Protein AF-A0A3C1ZSY8-F1 (afdb_monomer)

Structure (mmCIF, N/CA/C/O backbone):
data_AF-A0A3C1ZSY8-F1
#
_entry.id   AF-A0A3C1ZSY8-F1
#
loop_
_atom_site.group_PDB
_atom_site.id
_atom_site.type_symbol
_atom_site.label_atom_id
_atom_site.label_alt_id
_atom_site.label_comp_id
_atom_site.label_asym_id
_atom_site.label_entity_id
_atom_site.label_seq_id
_atom_site.pdbx_PDB_ins_code
_atom_site.Cartn_x
_atom_site.Cartn_y
_atom_site.Cartn_z
_atom_site.occupancy
_atom_site.B_iso_or_equiv
_atom_site.auth_seq_id
_atom_site.auth_comp_id
_atom_site.auth_asym_id
_atom_site.auth_atom_id
_atom_site.pdbx_PDB_model_num
ATOM 1 N N . MET A 1 1 ? -18.918 -3.620 31.412 1.00 59.25 1 MET A N 1
ATOM 2 C CA . MET A 1 1 ? -17.955 -3.812 30.305 1.00 59.25 1 MET A CA 1
ATOM 3 C C . MET A 1 1 ? -16.820 -2.817 30.523 1.00 59.25 1 MET A C 1
ATOM 5 O O . MET A 1 1 ? -17.095 -1.742 31.028 1.00 59.25 1 MET A O 1
ATOM 9 N N . ASN A 1 2 ? -15.556 -3.191 30.321 1.00 77.38 2 ASN A N 1
ATOM 10 C CA . ASN A 1 2 ? -14.417 -2.341 30.704 1.00 77.38 2 ASN A CA 1
ATOM 11 C C . ASN A 1 2 ? -14.111 -1.330 29.580 1.00 77.38 2 ASN A C 1
ATOM 13 O O . ASN A 1 2 ? -13.931 -1.759 28.441 1.00 77.38 2 ASN A O 1
ATOM 17 N N . GLU A 1 3 ? -13.979 -0.032 29.880 1.00 80.50 3 GLU A N 1
ATOM 18 C CA . GLU A 1 3 ? -13.616 1.025 28.909 1.00 80.50 3 GLU A CA 1
ATOM 19 C C . GLU A 1 3 ? -12.370 0.669 28.082 1.00 80.50 3 GLU A C 1
ATOM 21 O O . GLU A 1 3 ? -12.244 0.995 26.898 1.00 80.50 3 GLU A O 1
ATOM 26 N N . LYS A 1 4 ? -11.435 -0.073 28.687 1.00 81.56 4 LYS A N 1
ATOM 27 C CA . LYS A 1 4 ? -10.227 -0.568 28.017 1.00 81.56 4 LYS A CA 1
ATOM 28 C C . LYS A 1 4 ? -10.540 -1.529 26.865 1.00 81.56 4 LYS A C 1
ATOM 30 O O . LYS A 1 4 ? -9.797 -1.566 25.884 1.00 81.56 4 LYS A O 1
ATOM 35 N N . PHE A 1 5 ? -11.600 -2.325 26.985 1.00 82.81 5 PHE A N 1
ATOM 36 C CA . PHE A 1 5 ? -12.049 -3.251 25.948 1.00 82.81 5 PHE A CA 1
ATOM 37 C C . PHE A 1 5 ? -12.757 -2.509 24.812 1.00 82.81 5 PHE A C 1
ATOM 39 O O . PHE A 1 5 ? -12.414 -2.713 23.650 1.00 82.81 5 PHE A O 1
ATOM 46 N N . GLU A 1 6 ? -13.659 -1.585 25.142 1.00 81.50 6 GLU A N 1
ATOM 47 C CA . GLU A 1 6 ? -14.371 -0.760 24.156 1.00 81.50 6 GLU A CA 1
ATOM 48 C C . GLU A 1 6 ? -13.403 0.083 23.321 1.00 81.50 6 GLU A C 1
ATOM 50 O O . GLU A 1 6 ? -13.483 0.106 22.093 1.00 81.50 6 GLU A O 1
ATOM 55 N N . ASN A 1 7 ? -12.390 0.674 23.962 1.00 85.19 7 ASN A N 1
ATOM 56 C CA . ASN A 1 7 ? -11.332 1.395 23.259 1.00 85.19 7 ASN A CA 1
ATOM 57 C C . ASN A 1 7 ? -10.509 0.494 22.328 1.00 85.19 7 ASN A C 1
ATOM 59 O O . ASN A 1 7 ? -10.091 0.938 21.257 1.00 85.19 7 ASN A O 1
ATOM 63 N N . ARG A 1 8 ? -10.260 -0.769 22.700 1.00 84.75 8 ARG A N 1
ATOM 64 C CA . ARG A 1 8 ? -9.570 -1.730 21.821 1.00 84.75 8 ARG A CA 1
ATOM 65 C C . ARG A 1 8 ? -10.433 -2.114 20.621 1.00 84.75 8 ARG A C 1
ATOM 67 O O . ARG A 1 8 ? -9.903 -2.163 19.514 1.00 84.75 8 ARG A O 1
ATOM 74 N N . LEU A 1 9 ? -11.729 -2.332 20.832 1.00 86.31 9 LEU A N 1
ATOM 75 C CA . LEU A 1 9 ? -12.696 -2.635 19.776 1.00 86.31 9 LEU A CA 1
ATOM 76 C C . LEU A 1 9 ? -12.810 -1.475 18.779 1.00 86.31 9 LEU A C 1
ATOM 78 O O . LEU A 1 9 ? -12.654 -1.680 17.574 1.00 86.31 9 LEU A O 1
ATOM 82 N N . ARG A 1 10 ? -12.966 -0.244 19.282 1.00 85.81 10 ARG A N 1
ATOM 83 C CA . ARG A 1 10 ? -12.994 0.973 18.460 1.00 85.81 10 ARG A CA 1
ATOM 84 C C . ARG A 1 10 ? -11.702 1.130 17.656 1.00 85.81 10 ARG A C 1
ATOM 86 O O . ARG A 1 10 ? -11.760 1.285 16.441 1.00 85.81 10 ARG A O 1
ATOM 93 N N . LYS A 1 11 ? -10.533 1.029 18.303 1.00 88.00 11 LYS A N 1
ATOM 94 C CA . LYS A 1 11 ? -9.228 1.159 17.626 1.00 88.00 11 LYS A CA 1
ATOM 95 C C . LYS A 1 11 ? -9.017 0.102 16.543 1.00 88.00 11 LYS A C 1
ATOM 97 O O . LYS A 1 11 ? -8.527 0.441 15.472 1.00 88.00 11 LYS A O 1
ATOM 102 N N . ALA A 1 12 ? -9.371 -1.157 16.803 1.00 88.06 12 ALA A N 1
ATOM 103 C CA . ALA A 1 12 ? -9.200 -2.232 15.828 1.00 88.06 12 ALA A CA 1
ATOM 104 C C . ALA A 1 12 ? -10.064 -2.010 14.575 1.00 88.06 12 ALA A C 1
ATOM 106 O O . ALA A 1 12 ? -9.558 -2.133 13.460 1.00 88.06 12 ALA A O 1
ATOM 107 N N . ASN A 1 13 ? -11.328 -1.616 14.752 1.00 88.44 13 ASN A N 1
ATOM 108 C CA . ASN A 1 13 ? -12.235 -1.341 13.639 1.00 88.44 13 ASN A CA 1
ATOM 109 C C . ASN A 1 13 ? -11.867 -0.069 12.864 1.00 88.44 13 ASN A C 1
ATOM 111 O O . ASN A 1 13 ? -11.828 -0.103 11.636 1.00 88.44 13 ASN A O 1
ATOM 115 N N . VAL A 1 14 ? -11.519 1.021 13.558 1.00 88.12 14 VAL A N 1
ATOM 116 C CA . VAL A 1 14 ? -11.035 2.255 12.918 1.00 88.12 14 VAL A CA 1
ATOM 117 C C . VAL A 1 14 ? -9.780 1.988 12.092 1.00 88.12 14 VAL A C 1
ATOM 119 O O . VAL A 1 14 ? -9.713 2.408 10.941 1.00 88.12 14 VAL A O 1
ATOM 122 N N . ASN A 1 15 ? -8.808 1.256 12.645 1.00 87.81 15 ASN A N 1
ATOM 123 C CA . ASN A 1 15 ? -7.568 0.935 11.941 1.00 87.81 15 ASN A CA 1
ATOM 124 C C . ASN A 1 15 ? -7.800 0.022 10.726 1.00 87.81 15 ASN A C 1
ATOM 126 O O . ASN A 1 15 ? -7.151 0.171 9.698 1.00 87.81 15 ASN A O 1
ATOM 130 N N . TYR A 1 16 ? -8.731 -0.929 10.828 1.00 89.94 16 TYR A N 1
ATOM 131 C CA . TYR A 1 16 ? -9.101 -1.773 9.695 1.00 89.94 16 TYR A CA 1
ATOM 132 C C . TYR A 1 16 ? -9.746 -0.957 8.566 1.00 89.94 16 TYR A C 1
ATOM 134 O O . TYR A 1 16 ? -9.342 -1.077 7.408 1.00 89.94 16 TYR A O 1
ATOM 142 N N . GLU A 1 17 ? -10.721 -0.102 8.889 1.00 88.00 17 GLU A N 1
ATOM 143 C CA . GLU A 1 17 ? -11.435 0.683 7.878 1.00 88.00 17 GLU A CA 1
ATOM 144 C C . GLU A 1 17 ? -10.546 1.785 7.274 1.00 88.00 17 GLU A C 1
ATOM 146 O O . GLU A 1 17 ? -10.642 2.061 6.076 1.00 88.00 17 GLU A O 1
ATOM 151 N N . SER A 1 18 ? -9.622 2.361 8.055 1.00 87.06 18 SER A N 1
ATOM 152 C CA . SER A 1 18 ? -8.657 3.346 7.553 1.00 87.06 18 SER A CA 1
ATOM 153 C C . SER A 1 18 ? -7.704 2.731 6.525 1.00 87.06 18 SER A C 1
ATOM 155 O O . SER A 1 18 ? -7.563 3.275 5.429 1.00 87.06 18 SER A O 1
ATOM 157 N N . ILE A 1 19 ? -7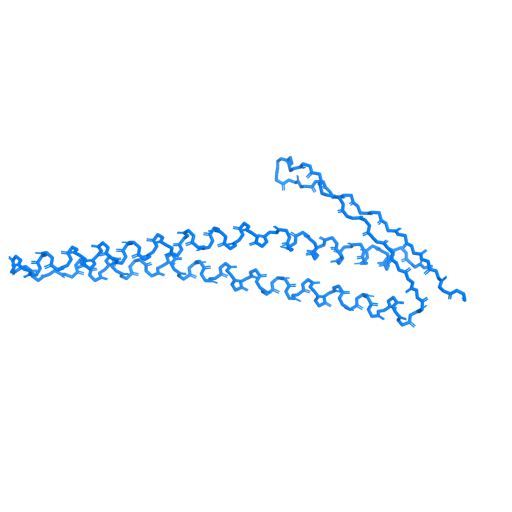.112 1.566 6.817 1.00 87.94 19 ILE A N 1
ATOM 158 C CA . ILE A 1 19 ? -6.220 0.861 5.884 1.00 87.94 19 ILE A CA 1
ATOM 159 C C . ILE A 1 19 ? -7.008 0.412 4.651 1.00 87.94 19 ILE A C 1
ATOM 161 O O . ILE A 1 19 ? -6.581 0.644 3.524 1.00 87.94 19 ILE A O 1
ATOM 165 N N . LYS A 1 20 ? -8.214 -0.139 4.824 1.00 88.38 20 LYS A N 1
ATOM 166 C CA . LYS A 1 20 ? -9.078 -0.550 3.706 1.00 88.38 20 LYS A CA 1
ATOM 167 C C . LYS A 1 20 ? -9.370 0.594 2.727 1.00 88.38 20 LYS A C 1
ATOM 169 O O . LYS A 1 20 ? -9.369 0.367 1.516 1.00 88.38 20 LYS A O 1
ATOM 174 N N . ARG A 1 21 ? -9.5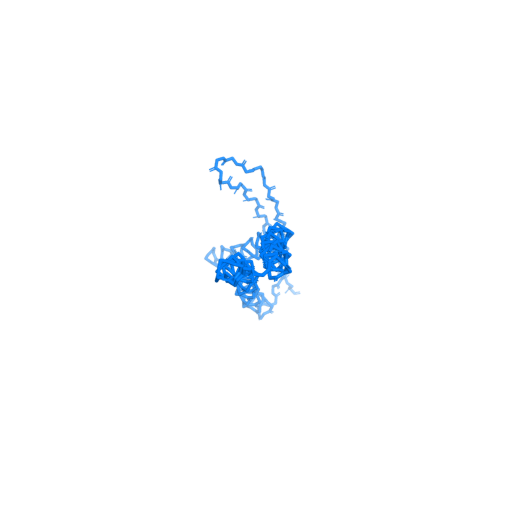88 1.821 3.217 1.00 87.19 21 ARG A N 1
ATOM 175 C CA . ARG A 1 21 ? -9.798 3.010 2.366 1.00 87.19 21 ARG A CA 1
ATOM 176 C C . ARG A 1 21 ? -8.555 3.391 1.563 1.00 87.19 21 ARG A C 1
ATOM 178 O O . ARG A 1 21 ? -8.683 3.878 0.442 1.00 87.19 21 ARG A O 1
ATOM 185 N N . GLN A 1 22 ? -7.359 3.119 2.082 1.00 87.94 22 GLN A N 1
ATOM 186 C CA . GLN A 1 22 ? -6.108 3.402 1.375 1.00 87.94 22 GLN A CA 1
ATOM 187 C C . GLN A 1 22 ? -5.866 2.477 0.176 1.00 87.94 22 GLN A C 1
ATOM 189 O O . GLN A 1 22 ? -5.042 2.813 -0.673 1.00 87.94 22 GLN A O 1
ATOM 194 N N . ARG A 1 23 ? -6.610 1.364 0.043 1.00 86.19 23 ARG A N 1
ATOM 195 C CA . ARG A 1 23 ? -6.453 0.386 -1.047 1.00 86.19 23 ARG A CA 1
ATOM 196 C C . ARG A 1 23 ? -6.338 1.042 -2.417 1.00 86.19 23 ARG A C 1
ATOM 198 O O . ARG A 1 23 ? -5.384 0.777 -3.138 1.00 86.19 23 ARG A O 1
ATOM 205 N N . ALA A 1 24 ? -7.294 1.899 -2.774 1.00 85.62 24 ALA A N 1
ATOM 206 C CA . ALA A 1 24 ? -7.322 2.521 -4.095 1.00 85.62 24 ALA A CA 1
ATOM 207 C C . ALA A 1 24 ? -6.076 3.385 -4.340 1.00 85.62 24 ALA A C 1
ATOM 209 O O . ALA A 1 24 ? -5.459 3.275 -5.394 1.00 85.62 24 ALA A O 1
ATOM 210 N N . SER A 1 25 ? -5.675 4.175 -3.339 1.00 85.88 25 SER A N 1
ATOM 211 C CA . SER A 1 25 ? -4.511 5.066 -3.411 1.00 85.88 25 SER A CA 1
ATOM 212 C C . SER A 1 25 ? -3.187 4.301 -3.495 1.00 85.88 25 SER A C 1
ATOM 214 O O . SER A 1 25 ? -2.321 4.630 -4.307 1.00 85.88 25 SER A O 1
ATOM 216 N N . VAL A 1 26 ? -3.027 3.238 -2.698 1.00 90.50 26 VAL A N 1
ATOM 217 C CA . VAL A 1 26 ? -1.811 2.417 -2.731 1.00 90.50 26 VAL A CA 1
ATOM 218 C C . VAL A 1 26 ? -1.699 1.672 -4.055 1.00 90.50 26 VAL A C 1
ATOM 220 O O . VAL A 1 26 ? -0.624 1.675 -4.657 1.00 90.50 26 VAL A O 1
ATOM 223 N N . TYR A 1 27 ? -2.783 1.056 -4.530 1.00 90.38 27 TYR A N 1
ATOM 224 C CA . TYR A 1 27 ? -2.769 0.328 -5.797 1.00 90.38 27 TYR A CA 1
ATOM 225 C C . TYR A 1 27 ? -2.509 1.259 -6.983 1.00 90.38 27 TYR A C 1
ATOM 227 O O . TYR A 1 27 ? -1.651 0.942 -7.805 1.00 90.38 27 TYR A O 1
ATOM 235 N N . SER A 1 28 ? -3.177 2.416 -7.053 1.00 91.94 28 SER A N 1
ATOM 236 C CA . SER A 1 28 ? -2.964 3.378 -8.141 1.00 91.94 28 SER A CA 1
ATOM 237 C C . SER A 1 28 ? -1.532 3.913 -8.143 1.00 91.94 28 SER A C 1
ATOM 239 O O . SER A 1 28 ? -0.848 3.841 -9.162 1.00 91.94 28 SER A O 1
ATOM 241 N N . SER A 1 29 ? -1.032 4.355 -6.987 1.00 92.12 29 SER A N 1
ATOM 242 C CA . SER A 1 29 ? 0.327 4.890 -6.861 1.00 92.12 29 SER A CA 1
ATOM 243 C C . SER A 1 29 ? 1.390 3.839 -7.178 1.00 92.12 29 SER A C 1
ATOM 245 O O . SER A 1 29 ? 2.397 4.144 -7.813 1.00 92.12 29 SER A O 1
ATOM 247 N N . SER A 1 30 ? 1.181 2.590 -6.750 1.00 92.88 30 SER A N 1
ATOM 248 C CA . SER A 1 30 ? 2.111 1.492 -7.039 1.00 92.88 30 SER A CA 1
ATOM 249 C C . SER A 1 30 ? 2.126 1.154 -8.528 1.00 92.88 30 SER A C 1
ATOM 251 O O . SER A 1 30 ? 3.200 0.953 -9.090 1.00 92.88 30 SER A O 1
ATOM 253 N N . LEU A 1 31 ? 0.959 1.154 -9.179 1.00 96.12 31 LEU A N 1
ATOM 254 C CA . LEU A 1 31 ? 0.835 0.902 -10.614 1.00 96.12 31 LEU A CA 1
ATOM 255 C C . LEU A 1 31 ? 1.543 1.982 -11.440 1.00 96.12 31 LEU A C 1
ATOM 257 O O . LEU A 1 31 ? 2.289 1.643 -12.354 1.00 96.12 31 LEU A O 1
ATOM 261 N N . VAL A 1 32 ? 1.384 3.261 -11.082 1.00 96.81 32 VAL A N 1
ATOM 262 C CA . VAL A 1 32 ? 2.082 4.374 -11.750 1.00 96.81 32 VAL A CA 1
ATOM 263 C C . VAL A 1 32 ? 3.601 4.230 -11.624 1.00 96.81 32 VAL A C 1
ATOM 265 O O . VAL A 1 32 ? 4.316 4.360 -12.613 1.00 96.81 32 VAL A O 1
ATOM 268 N N . ILE A 1 33 ? 4.107 3.907 -10.431 1.00 95.25 33 ILE A N 1
ATOM 269 C CA . ILE A 1 33 ? 5.548 3.730 -10.203 1.00 95.25 33 ILE A CA 1
ATOM 270 C C . ILE A 1 33 ? 6.102 2.554 -11.025 1.00 95.25 33 ILE A C 1
ATOM 272 O O . ILE A 1 33 ? 7.160 2.679 -11.641 1.00 95.25 33 ILE A O 1
ATOM 276 N N . ILE A 1 34 ? 5.388 1.425 -11.072 1.00 97.25 34 ILE A N 1
ATOM 277 C CA . ILE A 1 34 ? 5.787 0.271 -11.891 1.00 97.25 34 ILE A CA 1
ATOM 278 C C . ILE A 1 34 ? 5.790 0.650 -13.375 1.00 97.25 34 ILE A C 1
ATOM 280 O O . ILE A 1 34 ? 6.752 0.339 -14.075 1.00 97.25 34 ILE A O 1
ATOM 284 N N . ALA A 1 35 ? 4.760 1.360 -13.844 1.00 97.19 35 ALA A N 1
ATOM 285 C CA . ALA A 1 35 ? 4.666 1.807 -15.230 1.00 97.19 35 ALA A CA 1
ATOM 286 C C . ALA A 1 35 ? 5.852 2.700 -15.628 1.00 97.19 35 ALA A C 1
ATOM 288 O O . ALA A 1 35 ? 6.437 2.488 -16.687 1.00 97.19 35 ALA A O 1
ATOM 289 N N . ILE A 1 36 ? 6.269 3.630 -14.759 1.00 96.50 36 ILE A N 1
ATOM 290 C CA . ILE A 1 36 ? 7.467 4.458 -14.983 1.00 96.50 36 ILE A CA 1
ATOM 291 C C . ILE A 1 36 ? 8.706 3.575 -15.169 1.00 96.50 36 ILE A C 1
ATOM 293 O O . ILE A 1 36 ? 9.465 3.772 -16.114 1.00 96.50 36 ILE A O 1
ATOM 297 N N . GLY A 1 37 ? 8.897 2.569 -14.312 1.00 96.56 37 GLY A N 1
ATOM 298 C CA . GLY A 1 37 ? 10.020 1.639 -14.440 1.00 96.56 37 GLY A CA 1
ATOM 299 C C . GLY A 1 37 ? 10.022 0.859 -15.752 1.00 96.56 37 GLY A C 1
ATOM 300 O O . GLY A 1 37 ? 11.053 0.763 -16.414 1.00 96.56 37 GLY A O 1
ATOM 301 N N . VAL A 1 38 ? 8.854 0.368 -16.173 1.00 97.50 38 VAL A N 1
ATOM 302 C CA . VAL A 1 38 ? 8.691 -0.322 -17.461 1.00 97.50 38 VAL A CA 1
ATOM 303 C C . VAL A 1 38 ? 9.027 0.607 -18.630 1.00 97.50 38 VAL A C 1
ATOM 305 O O . VAL A 1 38 ? 9.766 0.208 -19.528 1.00 97.50 38 VAL A O 1
ATOM 308 N N . VAL A 1 39 ? 8.562 1.859 -18.605 1.00 97.75 39 VAL A N 1
ATOM 309 C CA . VAL A 1 39 ? 8.879 2.859 -19.641 1.00 97.75 39 VAL A CA 1
ATOM 310 C C . VAL A 1 39 ? 10.383 3.135 -19.718 1.00 97.75 39 VAL A C 1
ATOM 312 O O . VAL A 1 39 ? 10.928 3.222 -20.820 1.00 97.75 39 VAL A O 1
ATOM 315 N N . VAL A 1 40 ? 11.076 3.217 -18.578 1.00 96.88 40 VAL A N 1
ATOM 316 C CA . VAL A 1 40 ? 12.539 3.396 -18.539 1.00 96.88 40 VAL A CA 1
ATOM 317 C C . VAL A 1 40 ? 13.255 2.202 -19.176 1.00 96.88 40 VAL A C 1
ATOM 319 O O . VAL A 1 40 ? 14.162 2.396 -19.984 1.00 96.88 40 VAL A O 1
ATOM 322 N N . ILE A 1 41 ? 12.818 0.973 -18.883 1.00 96.69 41 ILE A N 1
ATOM 323 C CA . ILE A 1 41 ? 13.388 -0.243 -19.483 1.00 96.69 41 ILE A CA 1
ATOM 324 C C . ILE A 1 41 ? 13.167 -0.264 -20.998 1.00 96.69 41 ILE A C 1
ATOM 326 O O . ILE A 1 41 ? 14.108 -0.529 -21.744 1.00 96.69 41 ILE A O 1
ATOM 330 N N . ILE A 1 42 ? 11.953 0.051 -21.463 1.00 97.00 42 ILE A N 1
ATOM 331 C CA . ILE A 1 42 ? 11.633 0.108 -22.897 1.00 97.00 42 ILE A CA 1
ATOM 332 C C . ILE A 1 42 ? 12.495 1.162 -23.593 1.00 97.00 42 ILE A C 1
ATOM 334 O O . ILE A 1 42 ? 13.073 0.889 -24.642 1.00 97.00 42 ILE A O 1
ATOM 338 N N . THR A 1 43 ? 12.631 2.345 -22.993 1.00 94.81 43 THR A N 1
ATOM 339 C CA . THR A 1 43 ? 13.477 3.422 -23.525 1.00 94.81 43 THR A CA 1
ATOM 340 C C . THR A 1 43 ? 14.933 2.976 -23.634 1.00 94.81 43 THR A C 1
ATOM 342 O O . THR A 1 43 ? 15.552 3.159 -24.680 1.00 94.81 43 THR A O 1
ATOM 345 N N . GLY A 1 44 ? 15.467 2.331 -22.590 1.00 93.75 44 GLY A N 1
ATOM 346 C CA . GLY A 1 44 ? 16.818 1.770 -22.603 1.00 93.75 44 GLY A CA 1
ATOM 347 C C . GLY A 1 44 ? 17.005 0.725 -23.705 1.00 93.75 44 GLY A C 1
ATOM 348 O O . GLY A 1 44 ? 17.987 0.780 -24.440 1.00 93.75 44 GLY A O 1
ATOM 349 N N . TYR A 1 45 ? 16.034 -0.172 -23.882 1.00 94.75 45 TYR A N 1
ATOM 350 C CA . TYR A 1 45 ? 16.058 -1.193 -24.930 1.00 94.75 45 TYR A CA 1
ATOM 351 C C . TYR A 1 45 ? 16.042 -0.591 -26.343 1.00 94.75 45 TYR A C 1
ATOM 353 O O . TYR A 1 45 ? 16.877 -0.951 -27.173 1.00 94.75 45 TYR A O 1
ATOM 361 N N . LEU A 1 46 ? 15.126 0.347 -26.614 1.00 94.56 46 LEU A N 1
ATOM 362 C CA . LEU A 1 46 ? 15.025 1.011 -27.917 1.00 94.56 46 LEU A CA 1
ATOM 363 C C . LEU A 1 46 ? 16.296 1.798 -28.239 1.00 94.56 46 LEU A C 1
ATOM 365 O O . LEU A 1 46 ? 16.810 1.704 -29.351 1.00 94.56 46 LEU A O 1
ATOM 369 N N . TYR A 1 47 ? 16.834 2.518 -27.254 1.00 91.69 47 TYR A N 1
ATOM 370 C CA . TYR A 1 47 ? 18.095 3.235 -27.400 1.00 91.69 47 TYR A CA 1
ATOM 371 C C . TYR A 1 47 ? 19.251 2.280 -27.717 1.00 91.69 47 TYR A C 1
ATOM 373 O O . TYR A 1 47 ? 20.005 2.510 -28.659 1.00 91.69 47 TYR A O 1
ATOM 381 N N . GLY A 1 48 ? 19.347 1.162 -26.991 1.00 91.56 48 GLY A N 1
ATOM 382 C CA . GLY A 1 48 ? 20.356 0.139 -27.251 1.00 91.56 48 GLY A CA 1
ATOM 383 C C . GLY A 1 48 ? 20.274 -0.434 -28.655 1.00 91.56 48 GLY A C 1
ATOM 384 O O . GLY A 1 48 ? 21.291 -0.489 -29.345 1.00 91.56 48 GLY A O 1
ATOM 385 N N . LYS A 1 49 ? 19.064 -0.778 -29.105 1.00 91.94 49 LYS A N 1
ATOM 386 C CA . LYS A 1 49 ? 18.826 -1.272 -30.463 1.00 91.94 49 LYS A CA 1
ATOM 387 C C . LYS A 1 49 ? 19.327 -0.282 -31.522 1.00 91.94 49 LYS A C 1
ATOM 389 O O . LYS A 1 49 ? 20.091 -0.682 -32.393 1.00 91.94 49 LYS A O 1
ATOM 394 N N . LEU A 1 50 ? 18.973 1.000 -31.398 1.00 90.06 50 LEU A N 1
ATOM 395 C CA . LEU A 1 50 ? 19.410 2.045 -32.334 1.00 90.06 50 LEU A CA 1
ATOM 396 C C . LEU A 1 50 ? 20.938 2.215 -32.349 1.00 90.06 50 LEU A C 1
ATOM 398 O O . LEU A 1 50 ? 21.533 2.370 -33.411 1.00 90.06 50 LEU A O 1
ATOM 402 N N . THR A 1 51 ? 21.595 2.153 -31.185 1.00 88.25 51 THR A N 1
ATOM 403 C CA . THR A 1 51 ? 23.064 2.271 -31.112 1.00 88.25 51 THR A CA 1
ATOM 404 C C . THR A 1 51 ? 23.794 1.067 -31.712 1.00 88.25 51 THR A C 1
ATOM 406 O O . THR A 1 51 ? 24.804 1.244 -32.392 1.00 88.25 51 THR A O 1
ATOM 409 N N . LEU A 1 52 ? 23.253 -0.140 -31.518 1.00 88.06 52 LEU A N 1
ATOM 410 C CA . LEU A 1 52 ? 23.782 -1.379 -32.090 1.00 88.06 52 LEU A CA 1
ATOM 411 C C . LEU A 1 52 ? 23.651 -1.402 -33.615 1.00 88.06 52 LEU A C 1
ATOM 413 O O . LEU A 1 52 ? 24.601 -1.780 -34.296 1.00 88.06 52 LEU A O 1
ATOM 417 N N . GLU A 1 53 ? 22.513 -0.957 -34.154 1.00 87.06 53 GLU A N 1
ATOM 418 C CA . GLU A 1 53 ? 22.306 -0.811 -35.603 1.00 87.06 53 GLU A CA 1
ATOM 419 C C . GLU A 1 53 ? 23.283 0.204 -36.225 1.00 87.06 53 GLU A C 1
ATOM 421 O O . GLU A 1 53 ? 23.716 0.029 -37.360 1.00 87.06 53 GLU A O 1
ATOM 426 N N . GLY A 1 54 ? 23.704 1.217 -35.460 1.00 85.62 54 GLY A N 1
ATOM 427 C CA . GLY A 1 54 ? 24.757 2.163 -35.843 1.00 85.62 54 GLY A CA 1
ATOM 428 C C . GLY A 1 54 ? 26.194 1.639 -35.703 1.00 85.62 54 GLY A C 1
ATOM 429 O O . GLY A 1 54 ? 27.132 2.411 -35.892 1.00 85.62 54 GLY A O 1
ATOM 430 N N . GLY A 1 55 ? 26.393 0.365 -35.342 1.00 83.94 55 GLY A N 1
ATOM 431 C CA . GLY A 1 55 ? 27.714 -0.254 -35.168 1.00 83.94 55 GLY A CA 1
ATOM 432 C C . GLY A 1 55 ? 28.422 0.095 -33.853 1.00 83.94 55 GLY A C 1
ATOM 433 O O . GLY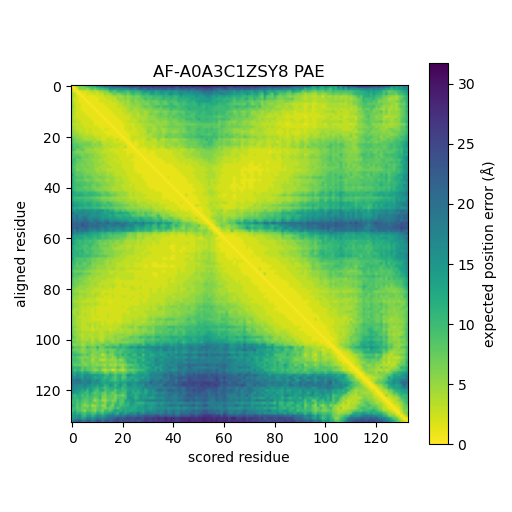 A 1 55 ? 29.585 -0.266 -33.668 1.00 83.94 55 GLY A O 1
ATOM 434 N N . VAL A 1 56 ? 27.745 0.780 -32.924 1.00 83.12 56 VAL A N 1
ATOM 435 C CA . VAL A 1 56 ? 28.309 1.188 -31.632 1.00 83.12 56 VAL A CA 1
ATOM 436 C C . VAL A 1 56 ? 27.871 0.214 -30.544 1.00 83.12 56 VAL A C 1
ATOM 438 O O . VAL A 1 56 ? 26.697 0.131 -30.183 1.00 83.12 56 VAL A O 1
ATOM 441 N N . ILE A 1 57 ? 28.834 -0.494 -29.958 1.00 80.31 57 ILE A N 1
ATOM 442 C CA . ILE A 1 57 ? 28.594 -1.330 -28.779 1.00 80.31 57 ILE A CA 1
ATOM 443 C C . ILE A 1 57 ? 28.667 -0.432 -27.543 1.00 80.31 57 ILE A C 1
ATOM 445 O O . ILE A 1 57 ? 29.737 0.049 -27.173 1.00 80.31 57 ILE A O 1
ATOM 449 N N . SER A 1 58 ? 27.521 -0.195 -26.905 1.00 85.12 58 SER A N 1
ATOM 450 C CA . SER A 1 58 ? 27.417 0.626 -25.697 1.00 85.12 58 SER A CA 1
ATOM 451 C C . SER A 1 58 ? 26.863 -0.176 -24.524 1.00 85.12 58 SER A C 1
ATOM 453 O O . SER A 1 58 ? 25.909 -0.937 -24.669 1.00 85.12 58 SER A O 1
ATOM 455 N N . THR A 1 59 ? 27.434 0.028 -23.337 1.00 90.50 59 THR A N 1
ATOM 456 C CA . THR A 1 59 ? 26.929 -0.519 -22.066 1.00 90.50 59 THR A CA 1
ATOM 457 C C . THR A 1 59 ? 25.850 0.364 -21.434 1.00 90.50 59 THR A C 1
ATOM 459 O O . THR A 1 59 ? 25.124 -0.086 -20.548 1.00 90.50 59 THR A O 1
ATOM 462 N N . VAL A 1 60 ? 25.695 1.604 -21.911 1.00 90.06 60 VAL A N 1
ATOM 463 C CA . VAL A 1 60 ? 24.708 2.576 -21.411 1.00 90.06 60 VAL A CA 1
ATOM 464 C C . VAL A 1 60 ? 23.268 2.034 -21.442 1.00 90.06 60 VAL A C 1
ATOM 466 O O . VAL A 1 60 ? 22.594 2.141 -20.417 1.00 90.06 60 VAL A O 1
ATOM 469 N N . PRO A 1 61 ? 22.785 1.394 -22.529 1.00 91.94 61 PRO A N 1
ATOM 470 C CA . PRO A 1 61 ? 21.441 0.811 -22.576 1.00 91.94 61 PRO A CA 1
ATOM 471 C C . PRO A 1 61 ? 21.164 -0.178 -21.437 1.00 91.94 61 PRO A C 1
ATOM 473 O O . PRO A 1 61 ? 20.098 -0.138 -20.824 1.00 91.94 61 PRO A O 1
ATOM 476 N N . LEU A 1 62 ? 22.146 -1.025 -21.105 1.00 93.25 62 LEU A N 1
ATOM 477 C CA . LEU A 1 62 ? 22.028 -2.014 -20.031 1.00 93.25 62 LEU A CA 1
ATOM 478 C C . LEU A 1 62 ? 21.922 -1.345 -18.657 1.00 93.25 62 LEU A C 1
ATOM 480 O O . LEU A 1 62 ? 21.104 -1.757 -17.836 1.00 93.25 62 LEU A O 1
ATOM 484 N N . ILE A 1 63 ? 22.706 -0.289 -18.417 1.00 94.44 63 ILE A N 1
ATOM 485 C CA . ILE A 1 63 ? 22.652 0.479 -17.166 1.00 94.44 63 ILE A CA 1
ATOM 486 C C . ILE A 1 63 ? 21.284 1.154 -17.018 1.00 94.44 63 ILE A C 1
ATOM 488 O O . ILE A 1 63 ? 20.674 1.075 -15.953 1.00 94.44 63 ILE A O 1
ATOM 492 N N . VAL A 1 64 ? 20.761 1.764 -18.086 1.00 93.44 64 VAL A N 1
ATOM 493 C CA . VAL A 1 64 ? 19.434 2.404 -18.078 1.00 93.44 64 VAL A CA 1
ATOM 494 C C . VAL A 1 64 ? 18.333 1.387 -17.765 1.00 93.44 64 VAL A C 1
ATOM 496 O O . VAL A 1 64 ? 17.478 1.644 -16.915 1.00 93.44 64 VAL A O 1
ATOM 499 N N . MET A 1 65 ? 18.382 0.203 -18.383 1.00 94.31 65 MET A N 1
ATOM 500 C CA . MET A 1 65 ? 17.443 -0.881 -18.079 1.00 94.31 65 MET A CA 1
ATOM 501 C C . MET A 1 65 ? 17.548 -1.337 -16.616 1.00 94.31 65 MET A C 1
ATOM 503 O O . MET A 1 65 ? 16.524 -1.510 -15.955 1.00 94.31 65 MET A O 1
ATOM 507 N N . ALA A 1 66 ? 18.765 -1.477 -16.082 1.00 96.31 66 ALA A N 1
ATOM 508 C CA . ALA A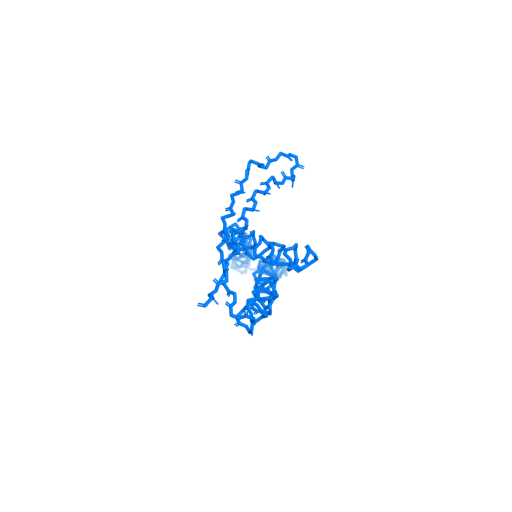 1 66 ? 18.979 -1.855 -14.687 1.00 96.31 66 ALA A CA 1
ATOM 509 C C . ALA A 1 66 ? 18.407 -0.812 -13.710 1.00 96.31 66 ALA A C 1
ATOM 511 O O . ALA A 1 66 ? 17.737 -1.174 -12.742 1.00 96.31 66 ALA A O 1
ATOM 512 N N . VAL A 1 67 ? 18.590 0.483 -13.987 1.00 95.44 67 VAL A N 1
ATOM 513 C CA . VAL A 1 67 ? 18.010 1.572 -13.181 1.00 95.44 67 VAL A CA 1
ATOM 514 C C . VAL A 1 67 ? 16.480 1.502 -13.175 1.00 95.44 67 VAL A C 1
ATOM 516 O O . VAL A 1 67 ? 15.865 1.688 -12.121 1.00 95.44 67 VAL A O 1
ATOM 519 N N . GLY A 1 68 ? 15.863 1.150 -14.308 1.00 93.69 68 GLY A N 1
ATOM 520 C CA . GLY A 1 68 ? 14.413 0.979 -14.441 1.00 93.69 68 GLY A CA 1
ATOM 521 C C . GLY A 1 68 ? 13.804 -0.105 -13.539 1.00 93.69 68 GLY A C 1
ATOM 522 O O . GLY A 1 68 ? 12.623 -0.022 -13.202 1.00 93.69 68 GLY A O 1
ATOM 523 N N . LEU A 1 69 ? 14.594 -1.072 -13.055 1.00 96.50 69 LEU A N 1
ATOM 524 C CA . LEU A 1 69 ? 14.127 -2.078 -12.090 1.00 96.50 69 LEU A CA 1
ATOM 525 C C . LEU A 1 69 ? 13.852 -1.489 -10.698 1.00 96.50 69 LEU A C 1
ATOM 527 O O . LEU A 1 69 ? 13.010 -2.006 -9.962 1.00 96.50 69 LEU A O 1
ATOM 531 N N . THR A 1 70 ? 14.520 -0.391 -10.338 1.00 96.75 70 THR A N 1
ATOM 532 C CA . THR A 1 70 ? 14.393 0.248 -9.018 1.00 96.75 70 THR A CA 1
ATOM 533 C C . THR A 1 70 ? 12.957 0.688 -8.708 1.00 96.75 70 THR A C 1
ATOM 535 O O . THR A 1 70 ? 12.405 0.242 -7.695 1.00 96.75 70 THR A O 1
ATOM 538 N N . PRO A 1 71 ? 12.293 1.517 -9.542 1.00 95.81 71 PRO A N 1
ATOM 539 C CA . PRO A 1 71 ? 10.900 1.888 -9.301 1.00 95.81 71 PRO A CA 1
ATOM 540 C C . PRO A 1 71 ? 9.964 0.671 -9.313 1.00 95.81 71 PRO A C 1
ATOM 542 O O . PRO A 1 71 ? 9.076 0.595 -8.468 1.00 95.81 71 PRO A O 1
ATOM 545 N N . ILE A 1 72 ? 10.197 -0.333 -10.167 1.00 95.56 72 ILE A N 1
ATOM 546 C CA . ILE A 1 72 ? 9.392 -1.568 -10.178 1.00 95.56 72 ILE A CA 1
ATOM 547 C C . ILE A 1 72 ? 9.439 -2.253 -8.805 1.00 95.56 72 ILE A C 1
ATOM 549 O O . ILE A 1 72 ? 8.393 -2.541 -8.217 1.00 95.56 72 ILE A O 1
ATOM 553 N N . GLY A 1 73 ? 10.640 -2.440 -8.249 1.00 96.00 73 GLY A N 1
ATOM 554 C CA . GLY A 1 73 ? 10.825 -3.005 -6.912 1.00 96.00 73 GLY A CA 1
ATOM 555 C C . GLY A 1 73 ? 10.127 -2.190 -5.817 1.00 96.00 73 GLY A C 1
ATOM 556 O O . GLY A 1 73 ? 9.468 -2.758 -4.943 1.00 96.00 73 GLY A O 1
ATOM 557 N N . LEU A 1 74 ? 10.199 -0.856 -5.885 1.00 95.12 74 LEU A N 1
ATOM 558 C CA . LEU A 1 74 ? 9.505 0.033 -4.945 1.00 95.12 74 LEU A CA 1
ATOM 559 C C . LEU A 1 74 ? 7.977 -0.092 -5.033 1.00 95.12 74 LEU A C 1
ATOM 561 O O . LEU A 1 74 ? 7.305 -0.104 -3.999 1.00 95.12 74 LEU A O 1
ATOM 565 N N . GLY A 1 75 ? 7.422 -0.210 -6.240 1.00 93.81 75 GLY A N 1
ATOM 566 C CA . GLY A 1 75 ? 5.990 -0.415 -6.445 1.00 93.81 75 GLY A CA 1
ATOM 567 C C . GLY A 1 75 ? 5.503 -1.739 -5.854 1.00 93.81 75 GLY A C 1
ATOM 568 O O . GLY A 1 75 ? 4.526 -1.757 -5.104 1.00 93.81 75 GLY A O 1
ATOM 569 N N . PHE A 1 76 ? 6.227 -2.837 -6.089 1.00 94.50 76 PHE A N 1
ATOM 570 C CA . PHE A 1 76 ? 5.908 -4.124 -5.462 1.00 94.50 76 PHE A CA 1
ATOM 571 C C . PHE A 1 76 ? 6.035 -4.080 -3.939 1.00 94.50 76 PHE A C 1
ATOM 573 O O . PHE A 1 76 ? 5.162 -4.595 -3.239 1.00 94.50 76 PHE A O 1
ATOM 580 N N . ARG A 1 77 ? 7.068 -3.415 -3.408 1.00 94.50 77 ARG A N 1
ATOM 581 C CA . ARG A 1 77 ? 7.238 -3.246 -1.959 1.00 94.50 77 ARG A CA 1
ATOM 582 C C . ARG A 1 77 ? 6.032 -2.554 -1.326 1.00 94.50 77 ARG A C 1
ATOM 584 O O . ARG A 1 77 ? 5.566 -3.013 -0.287 1.00 94.50 77 ARG A O 1
ATOM 591 N N . LYS A 1 78 ? 5.499 -1.495 -1.949 1.00 92.44 78 LYS A N 1
ATOM 592 C CA . LYS A 1 78 ? 4.286 -0.809 -1.469 1.00 92.44 78 LYS A CA 1
ATOM 593 C C . LYS A 1 78 ? 3.078 -1.746 -1.414 1.00 92.44 78 LYS A C 1
ATOM 595 O O . LYS A 1 78 ? 2.380 -1.768 -0.404 1.00 92.44 78 LYS A O 1
ATOM 600 N N . LEU A 1 79 ? 2.859 -2.551 -2.456 1.00 91.94 79 LEU A N 1
ATOM 601 C CA . LEU A 1 79 ? 1.754 -3.517 -2.504 1.00 91.94 79 LEU A CA 1
ATOM 602 C C . LEU A 1 79 ? 1.875 -4.596 -1.422 1.00 91.94 79 LEU A C 1
ATOM 604 O O . LEU A 1 79 ? 0.891 -4.917 -0.755 1.00 91.94 79 LEU A O 1
ATOM 608 N N . VAL A 1 80 ? 3.079 -5.144 -1.236 1.00 94.56 80 VAL A N 1
ATOM 609 C CA . VAL A 1 80 ? 3.347 -6.159 -0.207 1.00 94.56 80 VAL A CA 1
ATOM 610 C C . VAL A 1 80 ? 3.144 -5.577 1.185 1.00 94.56 80 VAL A C 1
ATOM 612 O O . VAL A 1 80 ? 2.469 -6.194 2.005 1.00 94.56 80 VAL A O 1
ATOM 615 N N . HIS A 1 81 ? 3.679 -4.384 1.439 1.00 94.00 81 HIS A N 1
ATOM 616 C CA . HIS A 1 81 ? 3.553 -3.727 2.733 1.00 94.00 81 HIS A CA 1
ATOM 617 C C . HIS A 1 81 ? 2.090 -3.438 3.080 1.00 94.00 81 HIS A C 1
ATOM 619 O O . HIS A 1 81 ? 1.630 -3.825 4.148 1.00 94.00 81 HIS A O 1
ATOM 625 N N . TYR A 1 82 ? 1.324 -2.887 2.136 1.00 93.06 82 TYR A N 1
ATOM 626 C CA . TYR A 1 82 ? -0.112 -2.677 2.315 1.00 93.06 82 TYR A CA 1
ATOM 627 C C . TYR A 1 82 ? -0.863 -3.976 2.619 1.00 93.06 82 TYR A C 1
ATOM 629 O O . TYR A 1 82 ? -1.730 -4.005 3.490 1.00 93.06 82 TYR A O 1
ATOM 637 N N . LYS A 1 83 ? -0.531 -5.072 1.924 1.00 92.06 83 LYS A N 1
ATOM 638 C CA . LYS A 1 83 ? -1.148 -6.376 2.187 1.00 92.06 83 LYS A CA 1
ATOM 639 C C . LYS A 1 83 ? -0.845 -6.864 3.605 1.00 92.06 83 LYS A C 1
ATOM 641 O O . LYS A 1 83 ? -1.759 -7.318 4.284 1.00 92.06 83 LYS A O 1
ATOM 646 N N . GLN A 1 84 ? 0.404 -6.739 4.053 1.00 93.62 84 GLN A N 1
ATOM 647 C CA . GLN A 1 84 ? 0.807 -7.102 5.414 1.00 93.62 84 GLN A CA 1
ATOM 648 C C . GLN A 1 84 ? 0.062 -6.268 6.461 1.00 93.62 84 GLN A C 1
ATOM 650 O O . GLN A 1 84 ? -0.533 -6.832 7.375 1.00 93.62 84 GLN A O 1
ATOM 655 N N . GLU A 1 85 ? 0.020 -4.945 6.297 1.00 92.00 85 GLU A N 1
ATOM 656 C CA . GLU A 1 85 ? -0.694 -4.053 7.217 1.00 92.00 85 GLU A CA 1
ATOM 657 C C . GLU A 1 85 ? -2.197 -4.348 7.263 1.00 92.00 85 GLU A C 1
ATOM 659 O O . GLU A 1 85 ? -2.799 -4.377 8.340 1.00 92.00 85 GLU A O 1
ATOM 664 N N . PHE A 1 86 ? -2.805 -4.606 6.103 1.00 92.69 86 PHE A N 1
ATOM 665 C CA . PHE A 1 86 ? -4.212 -4.975 6.005 1.00 92.69 86 PHE A CA 1
AT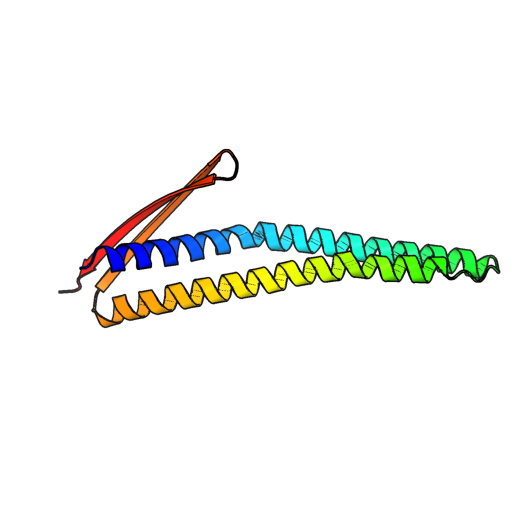OM 666 C C . PHE A 1 86 ? -4.499 -6.307 6.708 1.00 92.69 86 PHE A C 1
ATOM 668 O O . PHE A 1 86 ? -5.450 -6.395 7.490 1.00 92.69 86 PHE A O 1
ATOM 675 N N . ASP A 1 87 ? -3.670 -7.326 6.479 1.00 92.31 87 ASP A N 1
ATOM 676 C CA . ASP A 1 87 ? -3.811 -8.637 7.114 1.00 92.31 87 ASP A CA 1
ATOM 677 C C . ASP A 1 87 ? -3.607 -8.549 8.635 1.00 92.31 87 ASP A C 1
ATOM 679 O O . ASP A 1 87 ? -4.359 -9.162 9.398 1.00 92.31 87 ASP A O 1
ATOM 683 N N . ASP A 1 88 ? -2.660 -7.738 9.104 1.00 93.06 88 ASP A N 1
ATOM 684 C CA . ASP A 1 88 ? -2.433 -7.499 10.531 1.00 93.06 88 ASP A CA 1
ATOM 685 C C . ASP A 1 88 ? -3.602 -6.761 11.189 1.00 93.06 88 ASP A C 1
ATOM 687 O O . ASP A 1 88 ? -4.040 -7.126 12.288 1.00 93.06 88 ASP A O 1
ATOM 691 N N . ALA A 1 89 ? -4.142 -5.735 10.529 1.00 90.75 89 ALA A N 1
ATOM 692 C CA . ALA A 1 89 ? -5.311 -5.007 11.010 1.00 90.75 89 ALA A CA 1
ATOM 693 C C . ALA A 1 89 ? -6.549 -5.906 11.062 1.00 90.75 89 ALA A C 1
ATOM 695 O O . ALA A 1 89 ? -7.278 -5.895 12.057 1.00 90.75 89 ALA A O 1
ATOM 696 N N . ARG A 1 90 ? -6.739 -6.746 10.040 1.00 92.19 90 ARG A N 1
ATOM 697 C CA . ARG A 1 90 ? -7.802 -7.749 9.997 1.00 92.19 90 ARG A CA 1
ATOM 698 C C . ARG A 1 90 ? -7.670 -8.755 11.136 1.00 92.19 90 ARG A C 1
ATOM 700 O O . ARG A 1 90 ? -8.620 -8.936 11.886 1.00 92.19 90 ARG A O 1
ATOM 707 N N . ARG A 1 91 ? -6.483 -9.332 11.355 1.00 91.69 91 ARG A N 1
ATOM 708 C CA . ARG A 1 91 ? -6.237 -10.261 12.476 1.00 91.69 91 ARG A CA 1
ATOM 709 C C . ARG A 1 91 ? -6.516 -9.616 13.832 1.00 91.69 91 ARG A C 1
ATOM 711 O O . ARG A 1 91 ? -7.035 -10.277 14.730 1.00 91.69 91 ARG A O 1
ATOM 718 N N . LY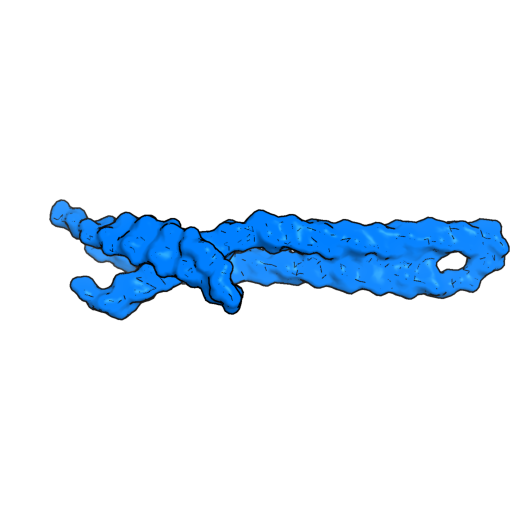S A 1 92 ? -6.158 -8.339 14.012 1.00 89.38 92 LYS A N 1
ATOM 719 C CA . LYS A 1 92 ? -6.467 -7.591 15.242 1.00 89.38 92 LYS A CA 1
ATOM 720 C C . LYS A 1 92 ? -7.974 -7.419 15.420 1.00 89.38 92 LYS A C 1
ATOM 722 O O . LYS A 1 92 ? -8.452 -7.656 16.525 1.00 89.38 92 LYS A O 1
ATOM 727 N N . LYS A 1 93 ? -8.704 -7.064 14.360 1.00 89.06 93 LYS A N 1
ATOM 728 C CA . LYS A 1 93 ? -10.169 -6.984 14.376 1.00 89.06 93 LYS A CA 1
ATOM 729 C C . LYS A 1 93 ? -10.799 -8.337 14.722 1.00 89.06 93 LYS A C 1
ATOM 731 O O . LYS A 1 93 ? -11.528 -8.419 15.704 1.00 89.06 93 LYS A O 1
ATOM 736 N N . ASP A 1 94 ? -10.418 -9.399 14.015 1.00 90.75 94 ASP A N 1
ATOM 737 C CA . ASP A 1 94 ? -10.950 -10.753 14.213 1.00 90.75 94 ASP A CA 1
ATOM 738 C C . ASP A 1 94 ? -10.742 -11.242 15.658 1.00 90.75 94 ASP A C 1
ATOM 740 O O . ASP A 1 94 ? -11.630 -11.848 16.255 1.00 90.75 94 ASP A O 1
ATOM 744 N N . LYS A 1 95 ? -9.589 -10.932 16.270 1.00 89.69 95 LYS A N 1
ATOM 745 C CA . LYS A 1 95 ? -9.330 -11.251 17.684 1.00 89.69 95 LYS A CA 1
ATOM 746 C C . LYS A 1 95 ? -10.323 -10.578 18.627 1.00 89.69 95 LYS A C 1
ATOM 748 O O . LYS A 1 95 ? -10.780 -11.228 19.563 1.00 89.69 95 LYS A O 1
ATOM 753 N N . VAL A 1 96 ? -10.630 -9.295 18.425 1.00 87.19 96 VAL A N 1
ATOM 754 C CA . VAL A 1 96 ? -11.574 -8.592 19.304 1.00 87.19 96 VAL A CA 1
ATOM 755 C C . VAL A 1 96 ? -13.007 -9.054 19.032 1.00 87.19 96 VAL A C 1
ATOM 757 O O . VAL A 1 96 ? -13.739 -9.313 19.985 1.00 87.19 96 VAL A O 1
ATOM 760 N N . ASP A 1 97 ? -13.374 -9.268 17.768 1.00 86.44 97 ASP A N 1
ATOM 761 C CA . ASP A 1 97 ? -14.687 -9.794 17.372 1.00 86.44 97 ASP A CA 1
ATOM 762 C C . ASP A 1 97 ? -14.961 -11.169 17.988 1.00 86.44 97 ASP A C 1
ATOM 764 O O . ASP A 1 97 ? -16.067 -11.436 18.459 1.00 86.44 97 ASP A O 1
ATOM 768 N N . ASN A 1 98 ? -13.944 -12.030 18.056 1.00 88.69 98 ASN A N 1
ATOM 769 C CA . ASN A 1 98 ? -14.057 -13.329 18.713 1.00 88.69 98 ASN A CA 1
ATOM 770 C C . ASN A 1 98 ? -14.319 -13.199 20.219 1.00 88.69 98 ASN A C 1
ATOM 772 O O . ASN A 1 98 ? -15.116 -13.963 20.758 1.00 88.69 98 ASN A O 1
ATOM 776 N N . VAL A 1 99 ? -13.710 -12.218 20.898 1.00 87.25 99 VAL A N 1
ATOM 777 C CA . VAL A 1 99 ? -13.990 -11.962 22.321 1.00 87.25 99 VAL A CA 1
ATOM 778 C C . VAL A 1 99 ? -15.416 -11.448 22.509 1.00 87.25 99 VAL A C 1
ATOM 780 O O . VAL A 1 99 ? -16.102 -11.911 23.415 1.00 87.25 99 VAL A O 1
ATOM 783 N N . VAL A 1 100 ? -15.899 -10.543 21.653 1.00 85.00 100 VAL A N 1
ATOM 784 C CA . VAL A 1 100 ? -17.294 -10.064 21.700 1.00 85.00 100 VAL A CA 1
ATOM 785 C C . VAL A 1 100 ? -18.271 -11.236 21.536 1.00 85.00 100 VAL A C 1
ATOM 787 O O . VAL A 1 100 ? -19.153 -11.419 22.376 1.00 85.00 100 VAL A O 1
ATOM 790 N N . LYS A 1 101 ? -18.070 -12.069 20.507 1.00 85.88 101 LYS A N 1
ATOM 791 C CA . LYS A 1 101 ? -18.907 -13.249 20.243 1.00 85.88 101 LYS A CA 1
ATOM 792 C C . LYS A 1 101 ? -18.894 -14.242 21.401 1.00 85.88 101 LYS A C 1
ATOM 794 O O . LYS A 1 101 ? -19.952 -14.720 21.788 1.00 85.88 101 LYS A O 1
ATOM 799 N N . ALA A 1 102 ? -17.725 -14.513 21.986 1.00 86.44 102 ALA A N 1
ATOM 800 C CA . ALA A 1 102 ? -17.597 -15.415 23.132 1.00 86.44 102 ALA A CA 1
ATOM 801 C C . ALA A 1 102 ? -18.372 -14.930 24.371 1.00 86.44 102 ALA A C 1
ATOM 803 O O . ALA A 1 102 ? -18.748 -15.742 25.209 1.00 86.44 102 ALA A O 1
ATOM 804 N N . ASN A 1 103 ? -18.636 -13.624 24.480 1.00 83.94 103 ASN A N 1
ATOM 805 C CA . ASN A 1 103 ? -19.434 -13.038 25.557 1.00 83.94 103 ASN A CA 1
ATOM 806 C C . ASN A 1 103 ? -20.927 -12.881 25.192 1.00 83.94 103 ASN A C 1
ATOM 808 O O . ASN A 1 103 ? -21.654 -12.226 25.933 1.00 83.94 103 ASN A O 1
ATOM 812 N N . ASN A 1 104 ? -21.398 -13.445 24.067 1.00 81.94 104 ASN A N 1
ATOM 813 C CA . ASN A 1 104 ? -22.765 -13.267 23.541 1.00 81.94 104 ASN A CA 1
ATOM 814 C C . ASN A 1 104 ? -23.182 -11.794 23.381 1.00 81.94 104 ASN A C 1
ATOM 816 O O . ASN A 1 104 ? -24.357 -11.430 23.485 1.00 81.94 104 ASN A O 1
ATOM 820 N N . LEU A 1 105 ? -22.201 -10.936 23.109 1.00 80.88 105 LEU A N 1
ATOM 821 C CA . LEU A 1 105 ? -22.429 -9.527 22.852 1.00 80.88 105 LEU A CA 1
ATOM 822 C C . LEU A 1 105 ? -22.568 -9.308 21.344 1.00 80.88 105 LEU A C 1
ATOM 824 O O . LEU A 1 105 ? -21.902 -9.947 20.528 1.00 80.88 105 LEU A O 1
ATOM 828 N N . LEU A 1 106 ? -23.438 -8.380 20.979 1.00 77.88 106 LEU A N 1
ATOM 829 C CA . LEU A 1 106 ? -23.516 -7.798 19.652 1.00 77.88 106 LEU A CA 1
ATOM 830 C C . LEU A 1 106 ? -23.008 -6.365 19.755 1.00 77.88 106 LEU A C 1
ATOM 832 O O . LEU A 1 106 ? -23.235 -5.676 20.751 1.00 77.88 106 LEU A O 1
ATOM 836 N N . TYR A 1 107 ? -22.303 -5.905 18.734 1.00 77.38 107 TYR A N 1
ATOM 837 C CA . TYR A 1 107 ? -21.916 -4.508 18.648 1.00 77.38 107 TYR A CA 1
ATOM 838 C C . TYR A 1 107 ? -22.171 -3.995 17.239 1.00 77.38 107 TYR A C 1
ATOM 840 O O . TYR A 1 107 ? -22.014 -4.732 16.267 1.00 77.38 107 TYR A O 1
ATOM 848 N N . ASP A 1 108 ? -22.553 -2.731 17.161 1.00 78.31 108 ASP A N 1
ATOM 849 C CA . ASP A 1 108 ? -22.642 -1.957 15.936 1.00 78.31 108 ASP A CA 1
ATOM 850 C C . ASP A 1 108 ? -21.653 -0.794 16.032 1.00 78.31 108 ASP A C 1
ATOM 852 O O . ASP A 1 108 ? -21.483 -0.201 17.105 1.00 78.31 108 ASP A O 1
ATOM 856 N N . ILE A 1 109 ? -20.942 -0.516 14.942 1.00 79.38 109 ILE A N 1
ATOM 857 C CA . ILE A 1 109 ? -19.956 0.561 14.896 1.00 79.38 109 ILE A CA 1
ATOM 858 C C . ILE A 1 109 ? -20.141 1.385 13.625 1.00 79.38 109 ILE A C 1
ATOM 860 O O . ILE A 1 109 ? -19.917 0.898 12.517 1.00 79.38 109 ILE A O 1
ATOM 864 N N . ASP A 1 110 ? -20.501 2.652 13.805 1.00 77.50 110 ASP A N 1
ATOM 865 C CA . ASP A 1 110 ? -20.496 3.637 12.728 1.00 77.50 110 ASP A CA 1
ATOM 866 C C . ASP A 1 110 ? -19.139 4.340 12.722 1.00 77.50 110 ASP A C 1
ATOM 868 O O . ASP A 1 110 ? -18.691 4.850 13.754 1.00 77.50 110 ASP A O 1
ATOM 872 N N . ILE A 1 111 ? -18.453 4.316 11.578 1.00 80.81 111 ILE A N 1
ATOM 873 C CA . ILE A 1 111 ? -17.153 4.967 11.410 1.00 80.81 111 ILE A CA 1
ATOM 874 C C . ILE A 1 111 ? -17.251 5.986 10.284 1.00 80.81 111 ILE A C 1
ATOM 876 O O . ILE A 1 111 ? -17.300 5.645 9.098 1.00 80.81 111 ILE A O 1
ATOM 880 N N . SER A 1 112 ? -17.159 7.248 10.675 1.00 78.31 112 SER A N 1
ATOM 881 C CA . SER A 1 112 ? -17.165 8.398 9.791 1.00 78.31 112 SER A CA 1
ATOM 882 C C . SER A 1 112 ? -15.791 9.066 9.803 1.00 78.31 112 SER A C 1
ATOM 884 O O . SER A 1 112 ? -15.237 9.395 10.851 1.00 78.31 112 SER A O 1
ATOM 886 N N . PHE A 1 113 ? -15.218 9.258 8.617 1.00 79.62 113 PHE A N 1
ATOM 887 C CA . PHE A 1 113 ? -13.922 9.915 8.449 1.00 79.62 113 PHE A CA 1
ATOM 888 C C . PHE A 1 113 ? -14.153 11.340 7.948 1.00 79.62 113 PHE A C 1
ATOM 890 O O . PHE A 1 113 ? -14.732 11.526 6.876 1.00 79.62 113 PHE A O 1
ATOM 897 N N . GLY A 1 114 ? -13.706 12.322 8.725 1.00 76.62 114 GLY A N 1
ATOM 898 C CA . GLY A 1 114 ? -13.764 13.740 8.396 1.00 76.62 114 GLY A CA 1
ATOM 899 C C . GLY A 1 114 ? -12.702 14.165 7.377 1.00 76.62 114 GLY A C 1
ATOM 900 O O . GLY A 1 114 ? -11.983 13.345 6.786 1.00 76.62 114 GLY A O 1
ATOM 901 N N . LYS A 1 115 ? -12.605 15.482 7.164 1.00 72.62 115 LYS A N 1
ATOM 902 C CA . LYS A 1 115 ? -11.582 16.072 6.291 1.00 72.62 115 LYS A CA 1
ATOM 903 C C . LYS A 1 115 ? -10.189 15.868 6.887 1.00 72.62 115 LYS A C 1
ATOM 905 O O . LYS A 1 115 ? -9.999 15.888 8.098 1.00 72.62 115 LYS A O 1
ATOM 910 N N . VAL A 1 116 ? -9.209 15.695 6.006 1.00 71.12 116 VAL A N 1
ATOM 911 C CA . VAL A 1 116 ? -7.795 15.699 6.386 1.00 71.12 116 VAL A CA 1
ATOM 912 C C . VAL A 1 116 ? -7.348 17.154 6.505 1.00 71.12 116 VAL A C 1
ATOM 914 O O . VAL A 1 116 ? -7.409 17.891 5.522 1.00 71.12 116 VAL A O 1
ATOM 917 N N . ILE A 1 117 ? -6.897 17.563 7.690 1.00 64.88 117 ILE A N 1
ATOM 918 C CA . ILE A 1 117 ? -6.335 18.892 7.949 1.00 64.88 117 ILE A CA 1
ATOM 919 C C . ILE A 1 117 ? -4.892 18.695 8.428 1.00 64.88 117 ILE A C 1
ATOM 921 O O . ILE A 1 117 ? -4.644 18.001 9.408 1.00 64.88 117 ILE A O 1
ATOM 925 N N . HIS A 1 118 ? -3.919 19.251 7.697 1.00 65.12 118 HIS A N 1
ATOM 926 C CA . HIS A 1 118 ? -2.479 19.135 7.998 1.00 65.12 118 HIS A CA 1
ATOM 927 C C . HIS A 1 118 ? -1.970 17.696 8.234 1.00 65.12 118 HIS A C 1
ATOM 929 O O . HIS A 1 118 ? -1.120 17.454 9.085 1.00 65.12 118 HIS A O 1
ATOM 935 N N . GLY A 1 119 ? -2.488 16.721 7.480 1.00 58.06 119 GLY A N 1
ATOM 936 C CA . GLY A 1 119 ? -2.085 15.314 7.599 1.00 58.06 119 GLY A CA 1
ATOM 937 C C . GLY A 1 119 ? -2.733 14.556 8.764 1.00 58.06 119 GLY A C 1
ATOM 938 O O . GLY A 1 119 ? -2.603 13.335 8.825 1.00 58.06 119 GLY A O 1
ATOM 939 N N . ALA A 1 120 ? -3.483 15.235 9.635 1.00 66.50 120 ALA A N 1
ATOM 940 C CA . ALA A 1 120 ? -4.348 14.606 10.623 1.00 66.50 120 ALA A CA 1
ATOM 941 C C . ALA A 1 120 ? -5.756 14.426 10.037 1.00 66.50 120 ALA A C 1
ATOM 943 O O . ALA A 1 120 ? -6.324 15.350 9.452 1.00 66.50 120 ALA A O 1
ATOM 944 N N . GLN A 1 121 ? -6.317 13.223 10.167 1.00 73.69 121 GLN A N 1
ATOM 945 C CA . GLN A 1 121 ? -7.693 12.939 9.768 1.00 73.69 121 GLN A CA 1
ATOM 946 C C . GLN A 1 121 ? -8.561 12.796 11.012 1.00 73.69 121 GLN A C 1
ATOM 948 O O . GLN A 1 121 ? -8.283 11.955 11.867 1.00 73.69 121 GLN A O 1
ATOM 953 N N . GLU A 1 122 ? -9.623 13.592 11.098 1.00 69.50 122 GLU A N 1
ATOM 954 C CA . GLU A 1 122 ? -10.637 13.404 12.131 1.00 69.50 122 GLU A CA 1
ATOM 955 C C . GLU A 1 122 ? -11.395 12.098 11.874 1.00 69.50 122 GLU A C 1
ATOM 957 O O . GLU A 1 122 ? -11.8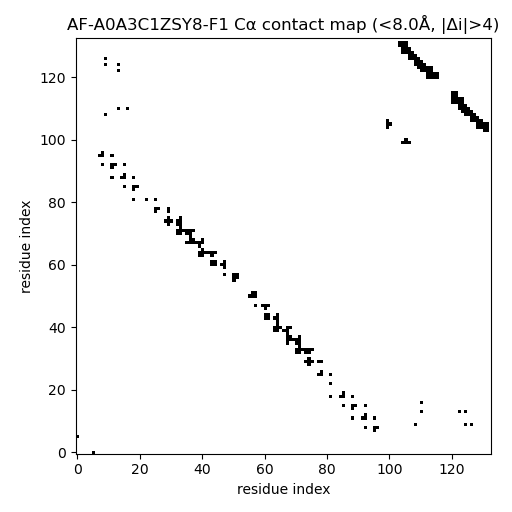64 11.840 10.763 1.00 69.50 122 GLU A O 1
ATOM 962 N N . VAL A 1 123 ? -11.496 11.251 12.899 1.00 74.00 123 VAL A N 1
ATOM 963 C CA . VAL A 1 123 ? -12.237 9.989 12.829 1.00 74.00 123 VAL A CA 1
ATOM 964 C C . VAL A 1 123 ? -13.268 9.964 13.944 1.00 74.00 123 VAL A C 1
ATOM 966 O O . VAL A 1 123 ? -12.919 9.928 15.124 1.00 74.00 123 VAL A O 1
ATOM 969 N N . HIS A 1 124 ? -14.539 9.936 13.561 1.00 72.69 124 HIS A N 1
ATOM 970 C CA . HIS A 1 124 ? -15.657 9.726 14.467 1.00 72.69 124 HIS A CA 1
ATOM 971 C C . HIS A 1 124 ? -16.043 8.250 14.423 1.00 72.69 124 HIS A C 1
ATOM 973 O O . HIS A 1 124 ? -16.306 7.704 13.354 1.00 72.69 124 HIS A O 1
ATOM 979 N N . ALA A 1 125 ? -16.030 7.592 15.582 1.00 69.56 125 ALA A N 1
ATOM 980 C CA . ALA A 1 125 ? -16.392 6.186 15.704 1.00 69.56 125 ALA A CA 1
ATOM 981 C C . ALA A 1 125 ? -17.396 6.002 16.845 1.00 69.56 125 ALA A C 1
ATOM 983 O O . ALA A 1 125 ?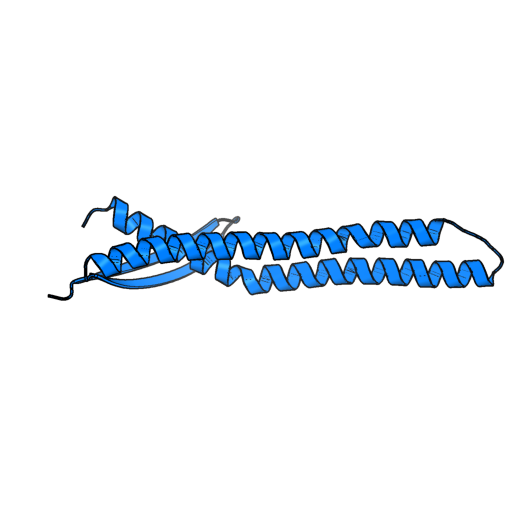 -17.017 5.970 18.024 1.00 69.56 125 ALA A O 1
ATOM 984 N N . GLU A 1 126 ? -18.672 5.886 16.496 1.00 74.56 126 GLU A N 1
ATOM 985 C CA . GLU A 1 126 ? -19.751 5.649 17.450 1.00 74.56 126 GLU A CA 1
ATOM 986 C C . GLU A 1 126 ? -19.938 4.140 17.628 1.00 74.56 126 GLU A C 1
ATOM 988 O O . GLU A 1 126 ? -20.082 3.406 16.655 1.00 74.56 126 GLU A O 1
ATOM 993 N N . LEU A 1 127 ? -19.876 3.662 18.873 1.00 77.19 127 LEU A N 1
ATOM 994 C CA . LEU A 1 127 ? -19.950 2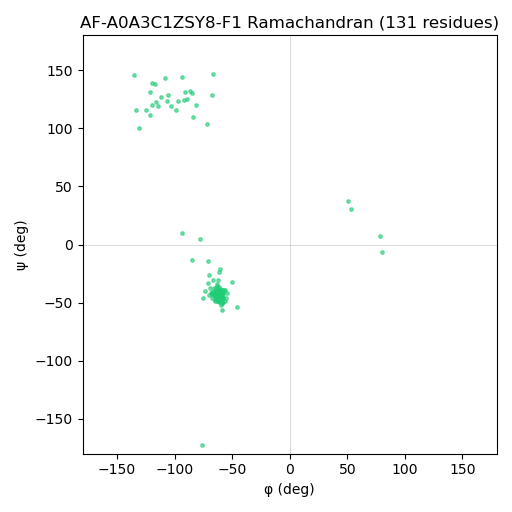.239 19.205 1.00 77.19 127 LEU A CA 1
ATOM 995 C C . LEU A 1 127 ? -21.205 1.994 20.038 1.00 77.19 127 LEU A C 1
ATOM 997 O O . LEU A 1 127 ? -21.343 2.569 21.117 1.00 77.19 127 LEU A O 1
ATOM 1001 N N . LYS A 1 128 ? -22.083 1.111 19.566 1.00 79.75 128 LYS A N 1
ATOM 1002 C CA . LYS A 1 128 ? -23.282 0.671 20.285 1.00 79.75 128 LYS A CA 1
ATOM 1003 C C . LYS A 1 128 ? -23.137 -0.805 20.614 1.00 79.75 128 LYS A C 1
ATOM 1005 O O . LYS A 1 128 ? -23.006 -1.629 19.716 1.00 79.75 128 LYS A O 1
ATOM 1010 N N . ILE A 1 129 ? -23.148 -1.150 21.897 1.00 77.50 129 ILE A N 1
ATOM 1011 C CA . ILE A 1 129 ? -23.078 -2.543 22.351 1.00 77.50 129 ILE A CA 1
ATOM 1012 C C . ILE A 1 129 ? -24.462 -2.965 22.833 1.00 77.50 129 ILE A C 1
ATOM 1014 O O . ILE A 1 129 ? -25.069 -2.293 23.663 1.00 77.50 129 ILE A O 1
ATOM 1018 N N . SER A 1 130 ? -24.949 -4.095 22.329 1.00 75.75 130 SER A N 1
ATOM 1019 C CA . SER A 1 130 ? -26.192 -4.727 22.764 1.00 75.75 130 SER A CA 1
ATOM 1020 C C . SER A 1 130 ? -25.904 -6.140 23.269 1.00 75.75 130 SER A C 1
ATOM 1022 O O . SER A 1 130 ? -25.191 -6.920 22.641 1.00 75.75 130 SER A O 1
ATOM 1024 N N . GLY A 1 131 ? -26.424 -6.478 24.448 1.00 61.72 131 GLY A N 1
ATOM 1025 C CA . GLY A 1 131 ? -26.389 -7.849 24.949 1.00 61.72 131 GLY A CA 1
ATOM 1026 C C . GLY A 1 131 ? -27.589 -8.619 24.417 1.00 61.72 131 GLY A C 1
ATOM 1027 O O . GLY A 1 131 ? -28.715 -8.129 24.521 1.00 61.72 131 GLY A O 1
ATOM 1028 N N . ARG A 1 132 ? -27.375 -9.828 23.890 1.00 58.44 132 ARG A N 1
ATOM 1029 C CA . ARG A 1 132 ? -28.470 -10.798 23.798 1.00 58.44 132 ARG A CA 1
ATOM 1030 C C . ARG A 1 132 ? -28.744 -11.275 25.225 1.00 58.44 132 ARG A C 1
ATOM 1032 O O . ARG A 1 132 ? -27.926 -11.998 25.786 1.00 58.44 132 ARG A O 1
ATOM 1039 N N . ARG A 1 133 ? -29.827 -10.781 25.830 1.00 48.97 133 ARG A N 1
ATOM 1040 C CA . ARG A 1 133 ? -30.457 -11.490 26.949 1.00 48.97 133 ARG A CA 1
ATOM 1041 C C . ARG A 1 133 ? -31.035 -12.801 26.439 1.00 48.97 133 ARG A C 1
ATOM 1043 O O . ARG A 1 133 ? -31.548 -12.789 25.297 1.00 48.97 133 ARG A O 1
#

Radius of gyration: 24.18 Å; Cα contacts (8 Å, |Δi|>4): 138; chains: 1; bounding box: 59×34×66 Å

Sequence (133 aa):
MNEKFENRLRKANVNYESIKRQRASVYSSSLVIIAIGVVVIITGYLYGKLTLEGGVISTVPLIVMAVGLTPIGLGFRKLVHYKQEFDDARRKKDKVDNVVKANNLLYDIDISFGKVIHGAQEVHAELKISGRR

pLDDT: mean 86.33, std 9.57, range [48.97, 97.75]

Solvent-accessible surface area (backbone atoms only — not comparable to full-atom values): 7142 Å² total; per-residue (Å²): 135,58,70,72,54,54,53,49,49,51,50,27,50,52,51,34,54,53,52,61,65,42,47,64,60,53,53,52,55,24,50,53,36,29,50,53,13,52,51,38,28,51,51,15,50,55,51,37,53,56,36,48,77,71,72,43,92,68,67,61,28,60,53,42,30,56,57,17,48,53,41,32,52,52,17,52,49,51,56,52,49,52,52,51,55,46,52,52,28,45,53,50,30,53,55,49,53,50,54,38,52,76,68,50,40,45,74,48,74,52,76,47,74,55,69,70,56,96,87,46,63,48,72,49,72,53,75,50,78,46,72,69,125

Nearest PDB structures (foldseek):
  7a0g-assembly1_FFF  TM=3.484E-01  e=1.037E-01  Serratia marcescens
  3zx6-assembly1_A  TM=3.747E-01  e=1.023E+00  Archaeoglobus fulgidus DSM 4304
  3zx6-assembly1_B  TM=4.297E-01  e=2.434E+00  Archaeoglobus fulgidus DSM 4304
  3ja6-assembly1_I  TM=4.064E-01  e=2.288E+00  Escherichia coli

Foldseek 3Di:
DDPVLVVLLQVLVQQLVVLVVCVVVLLVVLVVLLVQLVVQLVVLVVVCVVCVVVVHDDCSSVVSNVVSVVSNVVSVVSVVVSVVSNVVSVVSNVVSVVVCVVQQKDKDKDWDWADQDPNDIDIDIDMDIDHDD

Secondary structure (DSSP, 8-state):
--HHHHHHHHHHHHHHHHHHHHHHHHHHHHHHHHHHHHHHHHHHHHHHHHHHHTT---SHHHHHHHHHHHHHHHHHHHHHHHHHHHHHHHHHHHHHHHHHHHTTEEEEEEEEEEEEETTEEEEEEEEEEEE--

Mean predicted aligned error: 8.05 Å